Protein AF-A0A1H3QEY0-F1 (afdb_monomer_lite)

Sequence (91 aa):
MLVNVMKSIYKSMFMVALGMAYSMQLYAHGGLSLAEDMCKLTIGPYTMHFTGYQPESTQEQEFCEDIPLIGRTVVALDYINEELRPMTTEV

pLDDT: mean 86.25, std 9.8, range [59.06, 96.75]

Secondary structure (DSSP, 8-state):
-HHHHHHHHHHHHHHHHHHHHT--------SEEEETTEEEEEETTEEEEEEEE-TTTTTT-EESS---SSS--EEEEEESSGGGTTS----

Radius of gyration: 23.11 Å; chains: 1; bounding box: 65×25×58 Å

Structure (mmCIF, N/CA/C/O backbone):
data_AF-A0A1H3QEY0-F1
#
_entry.id   AF-A0A1H3QEY0-F1
#
loop_
_atom_site.group_PDB
_atom_site.id
_atom_site.type_symbol
_atom_site.label_atom_id
_atom_site.label_alt_id
_atom_site.label_comp_id
_atom_site.label_asym_id
_atom_site.label_entity_id
_atom_site.label_seq_i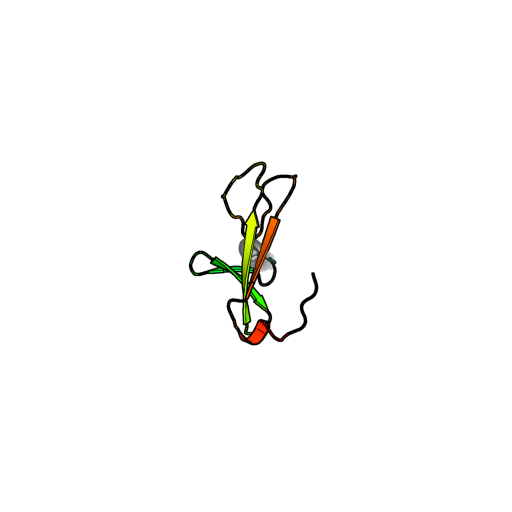d
_atom_site.pdbx_PDB_ins_code
_atom_site.Cartn_x
_atom_site.Cartn_y
_atom_site.Cartn_z
_atom_site.occupancy
_atom_site.B_iso_or_equiv
_atom_site.auth_seq_id
_atom_site.auth_comp_id
_atom_site.auth_asym_id
_atom_site.auth_atom_id
_atom_site.pdbx_PDB_model_num
ATOM 1 N N . MET A 1 1 ? 46.219 2.249 37.725 1.00 61.84 1 MET A N 1
ATOM 2 C CA . MET A 1 1 ? 45.666 1.159 36.887 1.00 61.84 1 MET A CA 1
ATOM 3 C C . MET A 1 1 ? 44.143 1.061 37.013 1.00 61.84 1 MET A C 1
ATOM 5 O O . MET A 1 1 ? 43.475 1.248 36.008 1.00 61.84 1 MET A O 1
ATOM 9 N N . LEU A 1 2 ? 43.586 0.911 38.225 1.00 70.50 2 LEU A N 1
ATOM 10 C CA . LEU A 1 2 ? 42.131 0.851 38.486 1.00 70.50 2 LEU A CA 1
ATOM 11 C C . LEU A 1 2 ? 41.303 2.028 37.920 1.00 70.50 2 LEU A C 1
ATOM 13 O O . LEU A 1 2 ? 40.268 1.804 37.304 1.00 70.50 2 LEU A O 1
ATOM 17 N N . VAL A 1 3 ? 41.781 3.271 38.049 1.00 74.44 3 VAL A N 1
ATOM 18 C CA . VAL A 1 3 ? 41.048 4.472 37.585 1.00 74.44 3 VAL A CA 1
ATOM 19 C C . VAL A 1 3 ? 40.891 4.520 36.057 1.00 74.44 3 VAL A C 1
ATOM 21 O O . VAL A 1 3 ? 39.838 4.898 35.547 1.00 74.44 3 VAL A O 1
ATOM 24 N N . ASN A 1 4 ? 41.905 4.078 35.306 1.00 76.50 4 ASN A N 1
ATOM 25 C CA . ASN A 1 4 ? 41.836 4.022 33.841 1.00 76.50 4 ASN A CA 1
ATOM 26 C C . ASN A 1 4 ? 40.934 2.877 33.358 1.00 76.50 4 ASN A C 1
ATOM 28 O O . ASN A 1 4 ? 40.251 3.031 32.348 1.00 76.50 4 ASN A O 1
ATOM 32 N N . VAL A 1 5 ? 40.881 1.770 34.108 1.00 77.88 5 VAL A N 1
ATOM 33 C CA . VAL A 1 5 ? 39.949 0.660 33.858 1.00 77.88 5 VAL A CA 1
ATOM 34 C C . VAL A 1 5 ? 38.506 1.119 34.088 1.00 77.88 5 VAL A C 1
ATOM 36 O O . VAL A 1 5 ? 37.676 0.950 33.200 1.00 77.88 5 VAL A O 1
ATOM 39 N N . MET A 1 6 ? 38.217 1.813 35.196 1.00 81.38 6 MET A N 1
ATOM 40 C CA . MET A 1 6 ? 36.891 2.401 35.454 1.00 81.38 6 MET A CA 1
ATOM 41 C C . MET A 1 6 ? 36.467 3.407 34.374 1.00 81.38 6 MET A C 1
ATOM 43 O O . MET A 1 6 ? 35.321 3.385 33.928 1.00 81.38 6 MET A O 1
ATOM 47 N N . LYS A 1 7 ? 37.388 4.256 33.898 1.00 79.06 7 LYS A N 1
ATOM 48 C CA . LYS A 1 7 ? 37.111 5.214 32.814 1.00 79.06 7 LYS A CA 1
ATOM 49 C C . LYS A 1 7 ? 36.811 4.514 31.483 1.00 79.06 7 LYS A C 1
ATOM 51 O O . LYS A 1 7 ? 35.979 4.998 30.720 1.00 79.06 7 LYS A O 1
ATOM 56 N N . SER A 1 8 ? 37.470 3.386 31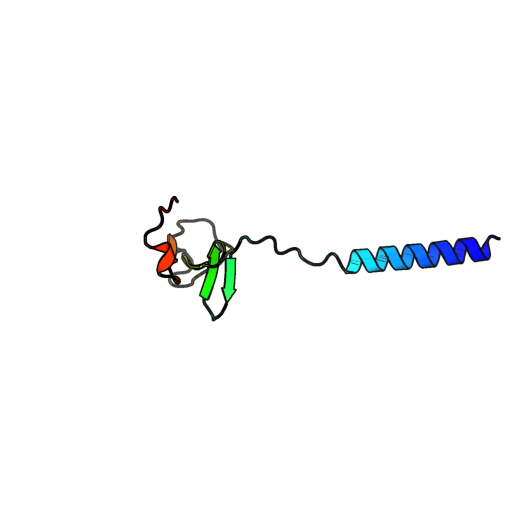.214 1.00 79.44 8 SER A N 1
ATOM 57 C CA . SER A 1 8 ? 37.211 2.550 30.035 1.00 79.44 8 SER A CA 1
ATOM 58 C C . SER A 1 8 ? 35.838 1.875 30.110 1.00 79.44 8 SER A C 1
ATOM 60 O O . SER A 1 8 ? 35.073 1.935 29.150 1.00 79.44 8 SER A O 1
ATOM 62 N N . ILE A 1 9 ? 35.482 1.327 31.278 1.00 87.31 9 ILE A N 1
ATOM 63 C CA . ILE A 1 9 ? 34.175 0.699 31.522 1.00 87.31 9 ILE A CA 1
ATOM 64 C C . ILE A 1 9 ? 33.047 1.718 31.345 1.00 87.31 9 ILE A C 1
ATOM 66 O O . ILE A 1 9 ? 32.098 1.446 30.618 1.00 87.31 9 ILE A O 1
ATOM 70 N N . TYR A 1 10 ? 33.173 2.914 31.927 1.00 91.31 10 TYR A N 1
ATOM 71 C CA . TYR A 1 10 ? 32.171 3.973 31.774 1.00 91.31 10 TYR A CA 1
ATOM 72 C C . TYR A 1 10 ? 31.982 4.389 30.308 1.00 91.31 10 TYR A C 1
ATOM 74 O O . TYR A 1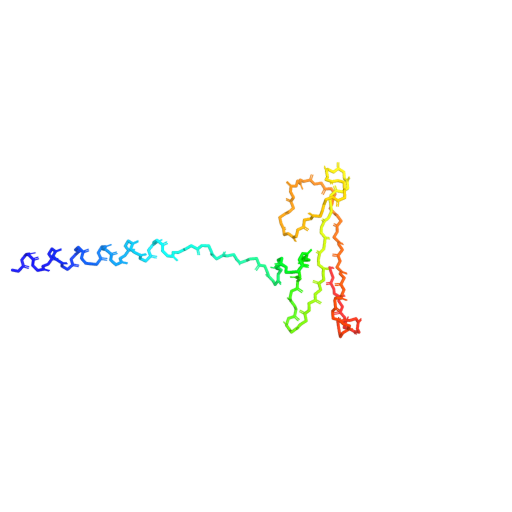 10 ? 30.852 4.516 29.843 1.00 91.31 10 TYR A O 1
ATOM 82 N N . LYS A 1 11 ? 33.078 4.550 29.553 1.00 87.56 11 LYS A N 1
ATOM 83 C CA . LYS A 1 11 ? 33.013 4.865 28.117 1.00 87.56 11 LYS A CA 1
ATOM 84 C C . LYS A 1 11 ? 32.341 3.756 27.313 1.00 87.56 11 LYS A C 1
ATOM 86 O O . LYS A 1 11 ? 31.535 4.048 26.438 1.00 87.56 11 LYS A O 1
ATOM 91 N N . SER A 1 12 ? 32.673 2.502 27.606 1.00 86.56 12 SER A N 1
ATOM 92 C CA . SER A 1 12 ? 32.093 1.350 26.919 1.00 86.56 12 SER A CA 1
ATOM 93 C C . SER A 1 12 ? 30.600 1.220 27.231 1.00 86.56 12 SER A C 1
ATOM 95 O O . SER A 1 12 ? 29.797 1.083 26.314 1.00 86.56 12 SER A O 1
ATOM 97 N N . MET A 1 13 ? 30.210 1.397 28.496 1.00 89.69 13 MET A N 1
ATOM 98 C CA . MET A 1 13 ? 28.810 1.392 28.924 1.00 89.69 13 MET A CA 1
ATOM 99 C C . MET A 1 13 ? 28.008 2.532 28.285 1.00 89.69 13 MET A C 1
ATOM 101 O O . MET A 1 13 ? 26.888 2.311 27.835 1.00 89.69 13 MET A O 1
ATOM 105 N N . PHE A 1 14 ? 28.599 3.725 28.172 1.00 90.12 14 PHE A N 1
ATOM 106 C CA . PHE A 1 14 ? 27.986 4.855 27.477 1.00 90.12 14 PHE A CA 1
ATOM 107 C C . PHE A 1 14 ? 27.780 4.574 25.981 1.00 90.12 14 PHE A C 1
ATOM 109 O O . PHE A 1 14 ? 26.698 4.823 25.461 1.00 90.12 14 PHE A O 1
ATOM 116 N N . MET A 1 15 ? 28.776 3.999 25.297 1.00 87.06 15 MET A N 1
ATOM 117 C CA . MET A 1 15 ? 28.663 3.625 23.879 1.00 87.06 15 MET A CA 1
ATOM 118 C C . MET A 1 15 ? 27.590 2.554 23.640 1.00 87.06 15 MET A C 1
ATOM 120 O O . MET A 1 15 ? 26.838 2.649 22.673 1.00 87.06 15 MET A O 1
ATOM 124 N N . VAL A 1 16 ? 27.486 1.557 24.526 1.00 88.69 16 VAL A N 1
ATOM 125 C CA . VAL A 1 16 ? 26.458 0.506 24.436 1.00 88.69 16 VAL A CA 1
ATOM 126 C C . VAL A 1 16 ? 25.059 1.076 24.680 1.00 88.69 16 VAL A C 1
ATOM 128 O O . VAL A 1 16 ? 24.150 0.797 23.902 1.00 88.69 16 VAL A O 1
ATOM 131 N N . ALA A 1 17 ? 24.888 1.911 25.710 1.00 87.62 17 ALA A N 1
ATOM 132 C CA . ALA A 1 17 ? 23.609 2.561 25.998 1.00 87.62 17 ALA A CA 1
ATOM 133 C C . ALA A 1 17 ? 23.152 3.461 24.839 1.00 87.62 17 ALA A C 1
ATOM 135 O O . ALA A 1 17 ? 21.978 3.457 24.475 1.00 87.62 17 ALA A O 1
ATOM 136 N N . LEU A 1 18 ? 24.095 4.177 24.218 1.00 86.06 18 LEU A N 1
ATOM 137 C CA . LEU A 1 18 ? 23.829 4.995 23.044 1.00 86.06 18 LEU A CA 1
ATOM 138 C C . LEU A 1 18 ? 23.382 4.129 21.856 1.00 86.06 18 LEU A C 1
ATOM 140 O O . LEU A 1 18 ? 22.363 4.424 21.248 1.00 86.06 18 LEU A O 1
ATOM 144 N N . GLY A 1 19 ? 24.074 3.020 21.574 1.00 83.62 19 GLY A N 1
ATOM 145 C CA . GLY A 1 19 ? 23.693 2.088 20.504 1.00 83.62 19 GLY A CA 1
ATOM 146 C C . GLY A 1 19 ? 22.296 1.477 20.676 1.00 83.62 19 GLY A C 1
ATOM 147 O O . GLY A 1 19 ? 21.563 1.351 19.699 1.00 83.62 19 GLY A O 1
ATOM 148 N N . MET A 1 20 ? 21.891 1.160 21.910 1.00 79.75 20 MET A N 1
ATOM 149 C CA . MET A 1 20 ? 20.542 0.652 22.202 1.00 79.75 20 MET A CA 1
ATOM 150 C C . MET A 1 20 ? 19.444 1.705 22.010 1.00 79.75 20 MET A C 1
ATOM 152 O O . MET A 1 20 ? 18.325 1.345 21.666 1.00 79.75 20 MET A O 1
ATOM 156 N N . ALA A 1 21 ? 19.740 2.994 22.196 1.00 78.00 21 ALA A N 1
ATOM 157 C CA . ALA A 1 21 ? 18.770 4.062 21.947 1.00 78.00 21 ALA A CA 1
ATOM 158 C C . ALA A 1 21 ? 18.488 4.281 20.445 1.00 78.00 21 ALA A C 1
ATOM 160 O O . ALA A 1 21 ? 17.441 4.820 20.093 1.00 78.00 21 ALA A O 1
ATOM 161 N N . TYR A 1 22 ? 19.397 3.846 19.564 1.00 71.69 22 TYR A N 1
ATOM 162 C CA . TYR A 1 22 ? 19.280 3.994 18.108 1.00 71.69 22 TYR A CA 1
ATOM 163 C C . TYR A 1 22 ? 18.652 2.789 17.392 1.00 71.69 22 TYR A C 1
ATOM 165 O O . TYR A 1 22 ? 18.514 2.829 16.173 1.00 71.69 22 TYR A O 1
ATOM 173 N N . SER A 1 23 ? 18.219 1.737 18.093 1.00 65.19 23 SER A N 1
ATOM 174 C CA . SER A 1 23 ? 17.562 0.570 17.472 1.00 65.19 23 SER A CA 1
ATOM 175 C C . SER A 1 23 ? 16.100 0.818 17.054 1.00 65.19 23 SER A C 1
ATOM 177 O O . SER A 1 23 ? 15.315 -0.120 16.921 1.00 65.19 23 SER A O 1
ATOM 179 N N . MET A 1 24 ? 15.713 2.079 16.853 1.00 63.91 24 MET A N 1
ATOM 180 C CA . MET A 1 24 ? 14.339 2.476 16.561 1.00 63.91 24 MET A CA 1
ATOM 181 C C . MET A 1 24 ? 13.878 1.941 15.197 1.00 63.91 24 MET A C 1
ATOM 183 O O . MET A 1 24 ? 14.410 2.309 14.156 1.00 63.91 24 MET A O 1
ATOM 187 N N . GLN A 1 25 ? 12.845 1.097 15.270 1.00 60.88 25 GLN A N 1
ATOM 188 C CA . GLN A 1 25 ? 11.800 0.866 14.270 1.00 60.88 25 GLN A CA 1
ATOM 189 C C . GLN A 1 25 ? 12.286 0.532 12.853 1.00 60.88 25 GLN A C 1
ATOM 191 O O . GLN A 1 25 ? 12.229 1.341 11.930 1.00 60.88 25 GLN A O 1
ATOM 196 N N . LEU A 1 26 ? 12.661 -0.732 12.657 1.00 59.06 26 LEU A N 1
ATOM 197 C CA . LEU A 1 26 ? 12.585 -1.338 11.332 1.00 59.06 26 LEU A CA 1
ATOM 198 C C . LEU A 1 26 ? 11.105 -1.560 11.002 1.00 59.06 26 LEU A C 1
ATOM 200 O O . LEU A 1 26 ? 10.528 -2.578 11.380 1.00 59.06 26 LEU A O 1
ATOM 204 N N . TYR A 1 27 ? 10.495 -0.603 10.305 1.00 62.34 27 TYR A N 1
ATOM 205 C CA . TYR A 1 27 ? 9.241 -0.823 9.591 1.00 62.34 27 TYR A CA 1
ATOM 206 C C . TYR A 1 27 ? 9.546 -1.743 8.406 1.00 62.34 27 TYR A C 1
ATOM 208 O O . TYR A 1 27 ? 9.720 -1.298 7.278 1.00 62.34 27 TYR A O 1
ATOM 216 N N . ALA A 1 28 ? 9.669 -3.044 8.674 1.00 60.84 28 ALA A N 1
ATOM 217 C CA . ALA A 1 28 ? 9.737 -4.081 7.648 1.00 60.84 28 ALA A CA 1
ATOM 218 C C . ALA A 1 28 ? 8.330 -4.378 7.101 1.00 60.84 28 ALA A C 1
ATOM 220 O O . ALA A 1 28 ? 7.932 -5.532 6.960 1.00 60.84 28 ALA A O 1
ATOM 221 N N . HIS A 1 29 ? 7.564 -3.322 6.838 1.00 62.88 29 HIS A N 1
ATOM 222 C CA . HIS A 1 29 ? 6.392 -3.418 5.987 1.00 62.88 29 HIS A CA 1
ATOM 223 C C . HIS A 1 29 ? 6.934 -3.627 4.566 1.00 62.88 29 HIS A C 1
ATOM 225 O O . HIS A 1 29 ? 8.064 -3.227 4.279 1.00 62.88 29 HIS A O 1
ATOM 231 N N . GLY A 1 30 ? 6.239 -4.398 3.728 1.00 68.00 30 GLY A N 1
ATOM 232 C CA . GLY A 1 30 ? 6.729 -4.775 2.395 1.00 68.00 30 GLY A CA 1
ATOM 233 C C . GLY A 1 30 ? 6.965 -3.557 1.490 1.00 68.00 30 GLY A C 1
ATOM 234 O O . GLY A 1 30 ? 7.132 -2.437 1.944 1.00 68.00 30 GLY A O 1
ATOM 235 N N . GLY A 1 31 ? 6.920 -3.709 0.168 1.00 82.00 31 GLY A N 1
ATOM 236 C CA . GLY A 1 31 ? 7.017 -2.546 -0.733 1.00 82.00 31 GLY A CA 1
ATOM 237 C C . GLY A 1 31 ? 5.899 -1.493 -0.574 1.00 82.00 31 GLY A C 1
ATOM 238 O O . GLY A 1 31 ? 5.808 -0.614 -1.425 1.00 82.00 31 GLY A O 1
ATOM 239 N N . LEU A 1 32 ? 5.020 -1.609 0.428 1.00 86.94 32 LEU A N 1
ATOM 240 C CA . LEU A 1 32 ? 3.867 -0.750 0.657 1.00 86.94 32 LEU A CA 1
ATOM 241 C C . LEU A 1 32 ? 4.266 0.502 1.447 1.00 86.94 32 LEU A C 1
ATOM 243 O O . LEU A 1 32 ? 5.037 0.424 2.398 1.00 86.94 32 LEU A O 1
ATOM 247 N N . SER A 1 33 ? 3.780 1.662 1.015 1.00 87.00 33 SER A N 1
ATOM 248 C CA . SER A 1 33 ? 4.002 2.931 1.708 1.00 87.00 33 SER A CA 1
ATOM 249 C C . SER A 1 33 ? 2.905 3.934 1.371 1.00 87.00 33 SER A C 1
ATOM 251 O O . SER A 1 33 ? 2.375 3.934 0.259 1.00 87.00 33 SER A O 1
ATOM 253 N N . LEU A 1 34 ? 2.577 4.816 2.315 1.00 85.69 34 LEU A N 1
ATOM 254 C CA . LEU A 1 34 ? 1.684 5.940 2.052 1.00 85.69 34 LEU A CA 1
ATOM 255 C C . LEU A 1 34 ? 2.461 7.045 1.327 1.00 85.69 34 LEU A C 1
ATOM 257 O O . LEU A 1 34 ? 3.369 7.654 1.898 1.00 85.69 34 LEU A O 1
ATOM 261 N N . ALA A 1 35 ? 2.104 7.310 0.074 1.00 83.56 35 ALA A N 1
ATOM 262 C CA . ALA A 1 35 ? 2.724 8.347 -0.738 1.00 83.56 35 ALA A CA 1
ATOM 263 C C . ALA A 1 35 ? 1.675 9.026 -1.620 1.00 83.56 35 ALA A C 1
ATOM 265 O O . ALA A 1 35 ? 0.965 8.352 -2.360 1.00 83.56 35 ALA A O 1
ATOM 266 N N . GLU A 1 36 ? 1.628 10.362 -1.576 1.00 83.50 36 GLU A N 1
ATOM 267 C CA . GLU A 1 36 ? 0.645 11.171 -2.321 1.00 83.50 36 GLU A CA 1
ATOM 268 C C . GLU A 1 36 ? -0.807 10.788 -1.987 1.00 83.50 36 GLU A C 1
ATOM 270 O O . GLU A 1 36 ? -1.630 10.629 -2.881 1.00 83.50 36 GLU A O 1
ATOM 275 N N . ASP A 1 37 ? -1.095 10.586 -0.696 1.00 83.25 37 ASP A N 1
ATOM 276 C CA . ASP A 1 37 ? -2.408 10.154 -0.189 1.00 83.25 37 ASP A CA 1
ATOM 277 C C . ASP A 1 37 ? -2.917 8.824 -0.786 1.00 83.25 37 ASP A C 1
ATOM 279 O O . ASP A 1 37 ? -4.100 8.512 -0.705 1.00 83.25 37 ASP A O 1
ATOM 283 N N . MET A 1 38 ? -2.013 8.011 -1.347 1.00 86.62 38 MET A N 1
ATOM 284 C CA . MET A 1 38 ? -2.287 6.673 -1.873 1.00 86.62 38 MET A CA 1
ATOM 285 C C . MET A 1 38 ? -1.399 5.638 -1.186 1.00 86.62 38 MET A C 1
ATOM 287 O O . MET A 1 38 ? -0.203 5.870 -0.972 1.00 86.62 38 MET A O 1
ATOM 291 N N . CYS A 1 39 ? -1.943 4.456 -0.897 1.00 92.19 39 CYS A N 1
ATOM 292 C CA . CYS A 1 39 ? -1.123 3.339 -0.437 1.00 92.19 39 CYS A CA 1
ATOM 293 C C . CYS A 1 39 ? -0.424 2.707 -1.653 1.00 92.19 39 CYS A C 1
ATOM 295 O O . CYS A 1 39 ? -1.027 1.951 -2.414 1.00 92.19 39 CYS A O 1
ATOM 297 N N . LYS A 1 40 ? 0.848 3.030 -1.884 1.00 93.56 40 LYS A N 1
ATOM 298 C CA . LYS A 1 40 ? 1.613 2.521 -3.028 1.00 93.56 40 LYS A CA 1
ATOM 299 C C . LYS A 1 40 ? 2.344 1.241 -2.655 1.00 93.56 40 LYS A C 1
ATOM 301 O O . LYS A 1 40 ? 3.236 1.285 -1.812 1.00 93.56 40 LYS A O 1
ATOM 306 N N . LEU A 1 41 ? 2.029 0.132 -3.325 1.00 92.69 41 LEU A N 1
ATOM 307 C CA . LEU A 1 41 ? 2.871 -1.064 -3.332 1.00 92.69 41 LEU A CA 1
ATOM 308 C C . LEU A 1 41 ? 3.922 -0.950 -4.442 1.00 92.69 41 LEU A C 1
ATOM 310 O O . LEU A 1 41 ? 3.595 -0.792 -5.617 1.00 92.69 41 LEU A O 1
ATOM 314 N N . THR A 1 42 ? 5.186 -1.074 -4.054 1.00 92.50 42 THR A N 1
ATOM 315 C CA . THR A 1 42 ? 6.365 -0.999 -4.919 1.00 92.50 42 THR A CA 1
ATOM 316 C C . THR A 1 42 ? 6.748 -2.384 -5.425 1.00 92.50 42 THR A C 1
ATOM 318 O O . THR A 1 42 ? 6.984 -3.304 -4.639 1.00 92.50 42 THR A O 1
ATOM 321 N N . ILE A 1 43 ? 6.854 -2.518 -6.746 1.00 91.69 43 ILE A N 1
ATOM 322 C CA . ILE A 1 43 ? 7.216 -3.744 -7.462 1.00 91.69 43 ILE A CA 1
ATOM 323 C C . ILE A 1 43 ? 8.393 -3.407 -8.379 1.00 91.69 43 ILE A C 1
ATOM 325 O O . ILE A 1 43 ? 8.226 -2.969 -9.518 1.00 91.69 43 ILE A O 1
ATOM 329 N N . GLY A 1 44 ? 9.614 -3.564 -7.863 1.00 91.12 44 GLY A N 1
ATOM 330 C CA . GLY A 1 44 ? 10.813 -3.108 -8.567 1.00 91.12 44 GLY A CA 1
ATOM 331 C C . GLY A 1 44 ? 10.742 -1.596 -8.846 1.00 91.12 44 GLY A C 1
ATOM 332 O O . GLY A 1 44 ? 10.627 -0.833 -7.890 1.00 91.12 44 GLY A O 1
ATOM 333 N N . PRO A 1 45 ? 10.815 -1.141 -10.113 1.00 93.06 45 PRO A N 1
ATOM 334 C CA . PRO A 1 45 ? 10.683 0.275 -10.463 1.00 93.06 45 PRO A CA 1
ATOM 335 C C . PRO A 1 45 ? 9.225 0.752 -10.594 1.00 93.06 45 PRO A C 1
ATOM 337 O O . PRO A 1 45 ? 9.003 1.934 -10.848 1.00 93.06 45 PRO A O 1
ATOM 340 N N . TYR A 1 46 ? 8.246 -0.149 -10.481 1.00 95.00 46 TYR A N 1
ATOM 341 C CA . TYR A 1 46 ? 6.833 0.140 -10.706 1.00 95.00 46 TYR A CA 1
ATOM 342 C C . TYR A 1 46 ? 6.064 0.262 -9.395 1.00 95.00 46 TYR A C 1
ATOM 344 O O . TYR A 1 46 ? 6.497 -0.202 -8.339 1.00 95.00 46 TYR A O 1
ATOM 352 N N . THR A 1 47 ? 4.881 0.852 -9.486 1.00 95.12 47 THR A N 1
ATOM 353 C CA . THR A 1 47 ? 3.957 1.041 -8.376 1.00 95.12 47 THR A CA 1
ATOM 354 C C . THR A 1 47 ? 2.550 0.612 -8.764 1.00 95.12 47 THR A C 1
ATOM 356 O O . THR A 1 47 ? 2.130 0.722 -9.920 1.00 95.12 47 THR A O 1
ATOM 359 N N . MET A 1 48 ? 1.816 0.130 -7.772 1.00 94.88 48 MET A N 1
ATOM 360 C CA . MET A 1 48 ? 0.381 -0.108 -7.838 1.00 94.88 48 MET A CA 1
ATOM 361 C C . MET A 1 48 ? -0.285 0.511 -6.607 1.00 94.88 48 MET A C 1
ATOM 363 O O . MET A 1 48 ? 0.329 0.595 -5.542 1.00 94.88 48 MET A O 1
ATOM 367 N N . HIS A 1 49 ? -1.524 0.955 -6.750 1.00 94.94 49 HIS A N 1
ATOM 368 C CA . HIS A 1 49 ? -2.341 1.430 -5.653 1.00 94.94 49 HIS A CA 1
ATOM 369 C C . HIS A 1 49 ? -2.983 0.225 -4.962 1.00 94.94 49 HIS A C 1
ATOM 371 O O . HIS A 1 49 ? -3.634 -0.606 -5.595 1.00 94.94 49 HIS A O 1
ATOM 377 N N . PHE A 1 50 ? -2.743 0.112 -3.664 1.00 94.19 50 PHE A N 1
ATOM 378 C CA . PHE A 1 50 ? -3.360 -0.868 -2.791 1.00 94.19 50 PHE A CA 1
ATOM 379 C C . PHE A 1 50 ? -4.479 -0.194 -2.010 1.00 94.19 50 PHE A C 1
ATOM 381 O O . PHE A 1 50 ? -4.277 0.876 -1.441 1.00 94.19 50 PHE A O 1
ATOM 388 N N . THR A 1 51 ? -5.628 -0.848 -1.901 1.00 93.00 51 THR A N 1
ATOM 389 C CA . THR A 1 51 ? -6.688 -0.364 -1.022 1.00 93.00 51 THR A CA 1
ATOM 390 C C . THR A 1 51 ? -7.371 -1.513 -0.308 1.00 93.00 51 THR A C 1
ATOM 392 O O . THR A 1 51 ? -7.877 -2.438 -0.944 1.00 93.00 51 THR A O 1
ATOM 395 N N . GLY A 1 52 ? -7.406 -1.451 1.019 1.00 93.00 52 GLY A N 1
ATOM 396 C CA . GLY A 1 52 ? -8.159 -2.375 1.853 1.00 93.00 52 GLY A CA 1
ATOM 397 C C . GLY A 1 52 ? -9.451 -1.750 2.374 1.00 93.00 52 GLY A C 1
ATOM 398 O O . GLY A 1 52 ? -9.440 -0.617 2.842 1.00 93.00 52 GLY A O 1
ATOM 399 N N . TYR A 1 53 ? -10.547 -2.508 2.356 1.00 93.12 53 TYR A N 1
ATOM 400 C CA . TYR A 1 53 ? -11.845 -2.113 2.910 1.00 93.12 53 TYR A CA 1
ATOM 401 C C . TYR A 1 53 ? -12.437 -3.227 3.775 1.00 93.12 53 TYR A C 1
ATOM 403 O O . TYR A 1 53 ? -12.312 -4.411 3.444 1.00 93.12 53 TYR A O 1
ATOM 411 N N . GLN A 1 54 ? -13.154 -2.860 4.839 1.00 94.69 54 GLN A N 1
ATOM 412 C CA . GLN A 1 54 ? -13.994 -3.782 5.611 1.00 94.69 54 GLN A CA 1
ATOM 413 C C . GLN A 1 54 ? -15.444 -3.281 5.601 1.00 94.69 54 GLN A C 1
ATOM 415 O O . GLN A 1 54 ? -15.845 -2.523 6.489 1.00 94.69 54 GLN A O 1
ATOM 420 N N . PRO A 1 55 ? -16.247 -3.680 4.595 1.00 91.94 55 PRO A N 1
ATOM 421 C CA . PRO A 1 55 ? -17.575 -3.106 4.365 1.00 91.94 55 PRO A CA 1
ATOM 422 C C . PRO A 1 55 ? -18.510 -3.208 5.573 1.00 91.94 55 PRO A C 1
ATOM 424 O O . PRO A 1 55 ? -19.353 -2.341 5.790 1.00 91.94 55 PRO A O 1
ATOM 427 N N . GLU A 1 56 ? -18.357 -4.261 6.374 1.00 91.44 56 GLU A N 1
ATOM 428 C CA . GLU A 1 56 ? -19.201 -4.542 7.530 1.00 91.44 56 GLU A CA 1
ATOM 429 C C . GLU A 1 56 ? -18.802 -3.756 8.793 1.00 91.44 56 GLU A C 1
ATOM 431 O O . GLU A 1 56 ? -19.605 -3.677 9.722 1.00 91.44 56 GLU A O 1
ATOM 436 N N . SER A 1 57 ? -17.596 -3.178 8.855 1.00 86.88 57 SER A N 1
ATOM 437 C CA . SER A 1 57 ? -17.082 -2.512 10.062 1.00 86.88 57 SER A CA 1
ATOM 438 C C . SER A 1 57 ? -16.662 -1.058 9.852 1.00 86.88 57 SER A C 1
ATOM 440 O O . SER A 1 57 ? -16.946 -0.224 10.711 1.00 86.88 57 SER A O 1
ATOM 442 N N . THR A 1 58 ? -16.020 -0.738 8.729 1.00 82.12 58 THR A N 1
ATOM 443 C CA . THR A 1 58 ? -15.445 0.588 8.454 1.00 82.12 58 THR A CA 1
ATOM 444 C C . THR A 1 58 ? -16.116 1.307 7.278 1.00 82.12 58 THR A C 1
ATOM 446 O O . THR A 1 58 ? -15.739 2.429 6.951 1.00 82.12 58 THR A O 1
ATOM 449 N N . GLN A 1 59 ? -17.157 0.704 6.685 1.00 79.94 59 GLN A N 1
ATOM 450 C CA . GLN A 1 59 ? -17.896 1.224 5.525 1.00 79.94 59 GLN A CA 1
ATOM 451 C C . GLN A 1 59 ? -16.951 1.561 4.357 1.00 79.94 59 GLN A C 1
ATOM 453 O O . GLN A 1 59 ? -16.408 0.650 3.738 1.00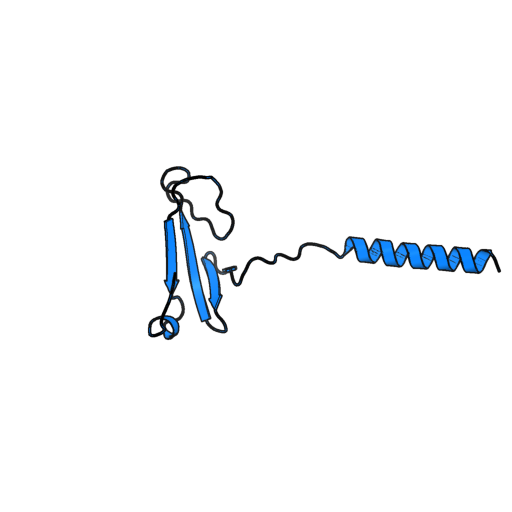 79.94 59 GLN A O 1
ATOM 458 N N . GLU A 1 60 ? -16.764 2.850 4.061 1.00 78.06 60 GLU A N 1
ATOM 459 C CA . GLU A 1 60 ? -15.926 3.366 2.968 1.00 78.06 60 GLU A CA 1
ATOM 460 C C . GLU A 1 60 ? -14.501 3.714 3.422 1.00 78.06 60 GLU A C 1
ATOM 462 O O . GLU A 1 60 ? -13.702 4.199 2.628 1.00 78.06 60 GLU A O 1
ATOM 467 N N . GLN A 1 61 ? -14.162 3.501 4.696 1.00 85.25 61 GLN A N 1
ATOM 468 C CA . GLN A 1 61 ? -12.836 3.841 5.191 1.00 85.25 61 GLN A CA 1
ATOM 469 C C . GLN A 1 61 ? -11.802 2.809 4.738 1.00 85.25 61 GLN A C 1
ATOM 471 O O . GLN A 1 61 ? -11.890 1.619 5.064 1.00 85.25 61 GLN A O 1
ATOM 476 N N . GLU A 1 62 ? -10.815 3.326 4.015 1.00 88.31 62 GLU A N 1
ATOM 477 C CA . GLU A 1 62 ? -9.676 2.601 3.475 1.00 88.31 62 GLU A CA 1
ATOM 478 C C . GLU A 1 62 ? -8.602 2.353 4.540 1.00 88.31 62 GLU A C 1
ATOM 480 O O . GLU A 1 62 ? -8.384 3.174 5.438 1.00 88.31 62 GLU A O 1
ATOM 485 N N . PHE A 1 63 ? -7.888 1.237 4.414 1.00 90.00 63 PHE A N 1
ATOM 486 C CA . PHE A 1 63 ? -6.653 0.975 5.148 1.00 90.00 63 PHE A CA 1
ATOM 487 C C . PHE A 1 63 ? -5.538 0.527 4.192 1.00 90.00 63 PHE A C 1
ATOM 489 O O . PHE A 1 63 ? -5.791 -0.129 3.179 1.00 90.00 63 PHE A O 1
ATOM 496 N N . CYS A 1 64 ? -4.294 0.880 4.532 1.00 87.88 64 CYS A N 1
ATOM 497 C CA . CYS A 1 64 ? -3.122 0.561 3.715 1.00 87.88 64 CYS A CA 1
ATOM 498 C C . CYS A 1 64 ? -2.480 -0.776 4.091 1.00 87.88 64 CYS A C 1
ATOM 500 O O . CYS A 1 64 ? -2.222 -1.599 3.225 1.00 87.88 64 CYS A O 1
ATOM 502 N N . GLU A 1 65 ? -2.190 -0.998 5.372 1.00 83.75 65 GLU A N 1
ATOM 503 C CA . GLU A 1 65 ? -1.345 -2.122 5.804 1.00 83.75 65 GLU A CA 1
ATOM 504 C C . GLU A 1 65 ? -2.009 -2.906 6.929 1.00 83.75 65 GLU A C 1
ATOM 506 O O . GLU A 1 65 ? -2.254 -4.106 6.803 1.00 83.75 65 GLU A O 1
ATOM 511 N N . ASP A 1 66 ? -2.359 -2.209 8.007 1.00 86.94 66 ASP A N 1
ATOM 512 C CA . ASP A 1 66 ? -2.960 -2.828 9.177 1.00 86.94 66 ASP A CA 1
ATOM 513 C C . ASP A 1 66 ? -4.467 -3.004 8.980 1.00 86.94 66 ASP A C 1
ATOM 515 O O . ASP A 1 66 ? -5.233 -2.038 8.965 1.00 86.94 66 ASP A O 1
ATOM 519 N N . ILE A 1 67 ? -4.898 -4.262 8.854 1.00 90.25 67 ILE A N 1
ATOM 520 C CA . ILE A 1 67 ? -6.320 -4.615 8.866 1.00 90.25 67 ILE A CA 1
ATOM 521 C C . ILE A 1 67 ? -6.860 -4.316 10.277 1.00 90.25 67 ILE A C 1
ATOM 523 O O . ILE A 1 67 ? -6.399 -4.934 11.241 1.00 90.25 67 ILE A O 1
ATOM 527 N N . PRO A 1 68 ? -7.839 -3.407 10.435 1.00 89.19 68 PRO A N 1
ATOM 528 C CA . PRO A 1 68 ? -8.191 -2.885 11.753 1.00 89.19 68 PRO A CA 1
ATOM 529 C C . PRO A 1 68 ? -9.00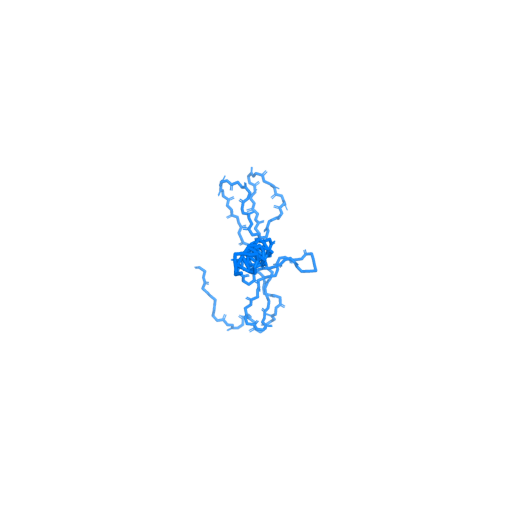2 -3.872 12.602 1.00 89.19 68 PRO A C 1
ATOM 531 O O . PRO A 1 68 ? -8.928 -3.835 13.831 1.00 89.19 68 PRO A O 1
ATOM 534 N N . LEU A 1 69 ? -9.799 -4.743 11.973 1.00 92.31 69 LEU A N 1
ATOM 535 C CA . LEU A 1 69 ? -10.688 -5.689 12.649 1.00 92.31 69 LEU A CA 1
ATOM 536 C C . LEU A 1 69 ? -10.687 -7.057 11.956 1.00 92.31 69 LEU A C 1
ATOM 538 O O . LEU A 1 69 ? -10.296 -7.208 10.803 1.00 92.31 69 LEU A O 1
ATOM 542 N N . ILE A 1 70 ? -11.174 -8.083 12.650 1.00 92.81 70 ILE A N 1
ATOM 543 C CA . ILE A 1 70 ? -11.414 -9.398 12.045 1.00 92.81 70 ILE A CA 1
ATOM 544 C C . ILE A 1 70 ? -12.751 -9.346 11.298 1.00 92.81 70 ILE A C 1
ATOM 546 O O . ILE A 1 70 ? -13.737 -8.847 11.839 1.00 92.81 70 ILE A O 1
ATOM 550 N N . GLY A 1 71 ? -12.813 -9.890 10.084 1.00 92.94 71 GLY A N 1
ATOM 551 C CA . GLY A 1 71 ? -14.048 -9.915 9.306 1.00 92.94 71 GLY A CA 1
ATOM 552 C C . GLY A 1 71 ? -13.800 -10.104 7.820 1.00 92.94 71 GLY A C 1
ATOM 553 O O . GLY A 1 71 ? -12.704 -10.480 7.401 1.00 92.94 71 GLY A O 1
ATOM 554 N N . ARG A 1 72 ? -14.836 -9.845 7.020 1.00 93.94 72 ARG A N 1
ATOM 555 C CA . ARG A 1 72 ? -14.697 -9.805 5.568 1.00 93.94 72 ARG A CA 1
ATOM 556 C C . ARG A 1 72 ? -13.885 -8.568 5.187 1.00 93.94 72 ARG A C 1
ATOM 558 O O . ARG A 1 72 ? -14.194 -7.449 5.579 1.00 93.94 72 ARG A O 1
ATOM 565 N N . THR A 1 73 ? -12.853 -8.811 4.394 1.00 94.25 73 THR A N 1
ATOM 566 C CA . THR A 1 73 ? -11.946 -7.786 3.897 1.00 94.25 73 THR A CA 1
ATOM 567 C C . THR A 1 73 ? -11.947 -7.841 2.380 1.00 94.25 73 THR A C 1
ATOM 569 O O . THR A 1 73 ? -11.830 -8.916 1.792 1.00 94.25 73 THR A O 1
ATOM 572 N N . VAL A 1 74 ? -12.104 -6.684 1.750 1.00 93.88 74 VAL A N 1
ATOM 573 C CA . VAL A 1 74 ? -11.976 -6.510 0.306 1.00 93.88 74 VAL A CA 1
ATOM 574 C C . VAL A 1 74 ? -10.663 -5.792 0.047 1.00 93.88 74 VAL A C 1
ATOM 576 O O . VAL A 1 74 ? -10.391 -4.770 0.668 1.00 93.88 74 VAL A O 1
ATOM 579 N N . VAL A 1 75 ? -9.860 -6.332 -0.864 1.00 93.75 75 VAL A N 1
ATOM 580 C CA . VAL A 1 75 ? -8.605 -5.720 -1.297 1.00 93.75 75 VAL A CA 1
ATOM 581 C C . VAL A 1 75 ? -8.718 -5.389 -2.779 1.00 93.75 75 VAL A C 1
ATOM 583 O O . VAL A 1 75 ? -9.061 -6.260 -3.580 1.00 93.75 75 VAL A O 1
ATOM 586 N N . ALA A 1 76 ? -8.440 -4.139 -3.133 1.00 93.31 76 ALA A N 1
ATOM 587 C CA . ALA A 1 76 ? -8.307 -3.671 -4.503 1.00 93.31 76 ALA A CA 1
ATOM 588 C C . ALA A 1 76 ? -6.826 -3.415 -4.812 1.00 93.31 76 ALA A C 1
ATOM 590 O O . ALA A 1 76 ? -6.118 -2.797 -4.017 1.00 93.31 76 ALA A O 1
ATOM 591 N N . LEU A 1 77 ? -6.369 -3.910 -5.963 1.00 93.94 77 LEU A N 1
ATOM 592 C CA . LEU A 1 77 ? -5.020 -3.699 -6.487 1.00 93.94 77 LEU A CA 1
ATOM 593 C C . LEU A 1 77 ? -5.171 -3.018 -7.852 1.00 93.94 77 LEU A C 1
ATOM 595 O O . LEU A 1 77 ? -5.697 -3.629 -8.782 1.00 93.94 77 LEU A O 1
ATOM 599 N N . ASP A 1 78 ? -4.751 -1.761 -7.961 1.00 94.44 78 ASP A N 1
ATOM 600 C CA . ASP A 1 78 ? -4.861 -0.963 -9.185 1.00 94.44 78 ASP A CA 1
ATOM 601 C C . ASP A 1 78 ? -3.470 -0.611 -9.729 1.00 94.44 78 ASP A C 1
ATOM 603 O O . ASP A 1 78 ? -2.611 -0.086 -9.022 1.00 94.44 78 ASP A O 1
ATOM 607 N N . TYR A 1 79 ? -3.211 -0.919 -10.997 1.00 95.88 79 TYR A N 1
ATOM 608 C CA . TYR A 1 79 ? -1.916 -0.653 -11.614 1.00 95.88 79 TYR A CA 1
ATOM 609 C C . TYR A 1 79 ? -1.766 0.837 -11.943 1.00 95.88 79 TYR A C 1
ATOM 611 O O . TYR A 1 79 ? -2.313 1.320 -12.937 1.00 95.88 79 TYR A O 1
ATOM 619 N N . ILE A 1 80 ? -0.944 1.542 -11.156 1.00 95.38 80 ILE A N 1
ATOM 620 C CA . ILE A 1 80 ? -0.565 2.940 -11.426 1.00 95.38 80 ILE A CA 1
ATOM 621 C C . ILE A 1 80 ? 0.302 3.002 -12.687 1.00 95.38 80 ILE A C 1
ATOM 623 O O . ILE A 1 80 ? 0.077 3.826 -13.571 1.00 95.38 80 ILE A O 1
ATOM 627 N N . ASN A 1 81 ? 1.295 2.115 -12.782 1.00 96.06 81 ASN A N 1
ATOM 628 C CA . ASN A 1 81 ? 2.163 2.008 -13.948 1.00 96.06 81 ASN A CA 1
ATOM 629 C C . ASN A 1 81 ? 1.553 1.082 -15.008 1.00 96.06 81 ASN A C 1
ATOM 631 O O . ASN A 1 81 ? 1.296 -0.095 -14.749 1.00 96.06 81 ASN A O 1
ATOM 635 N N . GLU A 1 82 ? 1.349 1.598 -16.222 1.00 96.44 82 GLU A N 1
ATOM 636 C CA . GLU A 1 82 ? 0.722 0.853 -17.322 1.00 96.44 82 GLU A CA 1
ATOM 637 C C . GLU A 1 82 ? 1.535 -0.374 -17.746 1.00 96.44 82 GLU A C 1
ATOM 639 O O . GLU A 1 82 ? 0.972 -1.359 -18.226 1.00 96.44 82 GLU A O 1
ATOM 644 N N . GLU A 1 83 ? 2.849 -0.329 -17.528 1.00 96.56 83 GLU A N 1
ATOM 645 C CA . GLU A 1 83 ? 3.796 -1.400 -17.820 1.00 96.56 83 GLU A CA 1
ATOM 646 C C . GLU A 1 83 ? 3.480 -2.692 -17.061 1.00 96.56 83 GLU A C 1
ATOM 648 O O . GLU A 1 83 ? 3.859 -3.766 -17.526 1.00 96.56 83 GLU A O 1
ATOM 653 N N . LEU A 1 84 ? 2.766 -2.607 -15.931 1.00 96.00 84 LEU A N 1
ATOM 654 C CA . LEU A 1 84 ? 2.337 -3.771 -15.154 1.00 96.00 84 LEU A CA 1
ATOM 655 C C . LEU A 1 84 ? 1.175 -4.531 -15.812 1.00 96.00 84 LEU A C 1
ATOM 657 O O . LEU A 1 84 ? 1.086 -5.745 -15.657 1.00 96.00 84 LEU A O 1
ATOM 661 N N . ARG A 1 85 ? 0.305 -3.865 -16.585 1.00 95.44 85 ARG A N 1
ATOM 662 C CA . ARG A 1 85 ? -0.909 -4.476 -17.167 1.00 95.44 85 ARG A CA 1
ATOM 663 C C . ARG A 1 85 ? -0.663 -5.683 -18.086 1.00 95.44 85 ARG A C 1
ATOM 665 O O . ARG A 1 85 ? -1.457 -6.618 -18.022 1.00 95.44 85 ARG A O 1
ATOM 672 N N . PRO A 1 86 ? 0.362 -5.702 -18.963 1.00 96.75 86 PRO A N 1
ATOM 673 C CA . PRO A 1 86 ? 0.646 -6.877 -19.785 1.00 96.75 86 PRO A CA 1
ATOM 674 C C . PRO A 1 86 ? 1.389 -7.989 -19.028 1.00 96.75 86 PRO A C 1
ATOM 676 O O . PRO A 1 86 ? 1.614 -9.052 -19.607 1.00 96.75 86 PRO A O 1
ATOM 679 N N . MET A 1 87 ? 1.817 -7.759 -17.782 1.00 95.06 87 MET A N 1
ATOM 680 C CA . MET A 1 87 ? 2.540 -8.757 -16.996 1.00 95.06 87 MET A CA 1
ATOM 681 C C . MET A 1 87 ? 1.572 -9.762 -16.367 1.00 95.06 87 MET A C 1
ATOM 683 O O . MET A 1 87 ? 0.480 -9.414 -15.920 1.00 95.06 87 MET A O 1
ATOM 687 N N . THR A 1 88 ? 1.992 -11.024 -16.284 1.00 95.25 88 THR A N 1
ATOM 688 C CA . THR A 1 88 ? 1.245 -12.039 -15.535 1.00 95.25 88 THR A CA 1
ATOM 689 C C . THR A 1 88 ? 1.232 -11.671 -14.055 1.00 95.25 88 THR A C 1
ATOM 691 O O . THR A 1 88 ? 2.290 -11.470 -13.463 1.00 95.25 88 THR A O 1
ATOM 694 N N . THR A 1 89 ? 0.042 -11.619 -13.462 1.00 91.31 89 THR A N 1
ATOM 695 C CA . THR A 1 89 ? -0.151 -11.382 -12.028 1.00 91.31 89 THR A CA 1
ATOM 696 C C . THR A 1 89 ? -0.834 -12.585 -11.394 1.00 91.31 89 THR A C 1
ATOM 698 O O . THR A 1 89 ? -1.758 -13.155 -11.974 1.00 91.31 89 THR A O 1
ATOM 701 N N . GLU A 1 90 ? -0.369 -12.958 -10.208 1.00 91.44 90 GLU A N 1
ATOM 702 C CA . GLU A 1 90 ? -0.908 -14.029 -9.373 1.00 91.44 90 GLU A CA 1
ATOM 703 C C . GLU A 1 90 ? -1.274 -13.438 -8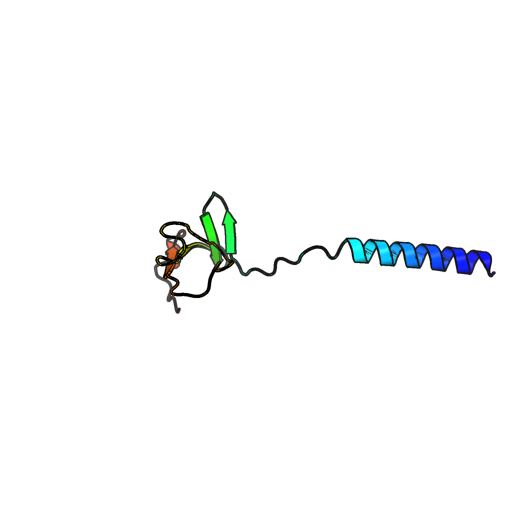.007 1.00 91.44 90 GLU A C 1
ATOM 705 O O . GLU A 1 90 ? -0.563 -12.561 -7.506 1.00 91.44 90 GLU A O 1
ATOM 710 N N . VAL A 1 91 ? -2.397 -13.893 -7.447 1.00 87.19 91 VAL A N 1
ATOM 711 C CA . VAL A 1 91 ? -2.931 -13.493 -6.137 1.00 87.19 91 VAL A CA 1
ATOM 712 C C . VAL A 1 91 ? -3.231 -14.713 -5.285 1.00 87.19 91 VAL A C 1
ATOM 714 O O . VAL A 1 91 ? -3.748 -15.705 -5.849 1.00 87.19 91 VAL A O 1
#

Foldseek 3Di:
DVVVVVVVVVVVVVVVVVVVVPPPDPPVPAQWDQDPNFTWRDDPPFTKGKWKDDCVPHNPDTDRGDDPDDDDMDIDIGGPDPVCVVDDDDD